Protein AF-A0A382EE04-F1 (afdb_monomer_lite)

Organism: NCBI:txid408172

pLDDT: mean 70.37, std 7.86, range [43.75, 83.94]

InterPro domains:
  IPR002656 Acyltransferase 3 domain [PF01757] (4-100)
  IPR050623 Periplasmic Glucan Succinylation Acyltransferase [PTHR36927] (2-101)

Structure (mmCIF, N/CA/C/O backbone):
data_AF-A0A382EE04-F1
#
_entry.id   AF-A0A382EE04-F1
#
loop_
_atom_site.group_PDB
_atom_site.id
_atom_site.type_symbol
_atom_site.label_atom_id
_atom_site.label_alt_id
_atom_site.label_comp_id
_atom_site.label_asym_id
_atom_site.label_entity_id
_atom_site.label_seq_id
_atom_site.pdbx_PDB_ins_code
_atom_site.Cartn_x
_atom_site.Cartn_y
_atom_site.Cartn_z
_atom_site.occupancy
_atom_site.B_iso_or_equiv
_atom_site.auth_seq_id
_atom_site.auth_comp_id
_atom_site.auth_asym_id
_atom_site.auth_atom_id
_atom_site.pdbx_PDB_model_num
ATOM 1 N N . MET A 1 1 ? 17.497 -16.215 -11.601 1.00 43.75 1 MET A N 1
ATOM 2 C CA . MET A 1 1 ? 17.247 -16.638 -10.206 1.00 43.75 1 MET A CA 1
ATOM 3 C C . MET A 1 1 ? 16.344 -15.625 -9.530 1.00 43.75 1 MET A C 1
ATOM 5 O O . MET A 1 1 ? 16.728 -14.466 -9.420 1.00 43.75 1 MET A O 1
ATOM 9 N N . ARG A 1 2 ? 15.136 -16.051 -9.153 1.00 53.19 2 ARG A N 1
ATOM 10 C CA . ARG A 1 2 ? 14.170 -15.266 -8.376 1.00 53.19 2 ARG A CA 1
ATOM 11 C C . ARG A 1 2 ? 14.700 -15.221 -6.938 1.00 53.19 2 ARG A C 1
ATOM 13 O O . ARG A 1 2 ? 14.830 -16.276 -6.327 1.00 53.19 2 ARG A O 1
ATOM 20 N N . ARG A 1 3 ? 15.136 -14.056 -6.444 1.00 60.06 3 ARG A N 1
ATOM 21 C CA . ARG A 1 3 ? 15.655 -13.960 -5.070 1.00 60.06 3 ARG A CA 1
ATOM 22 C C . ARG A 1 3 ? 14.472 -13.881 -4.117 1.00 60.06 3 ARG A C 1
ATOM 24 O O . ARG A 1 3 ? 13.752 -12.886 -4.112 1.00 60.06 3 ARG A O 1
ATOM 31 N N . HIS A 1 4 ? 14.288 -14.954 -3.357 1.00 60.09 4 HIS A N 1
ATOM 32 C CA . HIS A 1 4 ? 13.202 -15.090 -2.395 1.00 60.09 4 HIS A CA 1
ATOM 33 C C . HIS A 1 4 ? 13.225 -13.985 -1.333 1.00 60.09 4 HIS A C 1
ATOM 35 O O . HIS A 1 4 ? 12.160 -13.612 -0.867 1.00 60.09 4 HIS A O 1
ATOM 41 N N . ASP A 1 5 ? 14.385 -13.400 -1.034 1.00 63.09 5 ASP A N 1
ATOM 42 C CA . ASP A 1 5 ? 14.556 -12.382 0.013 1.00 63.09 5 ASP A CA 1
ATOM 43 C C . ASP A 1 5 ? 13.749 -11.098 -0.257 1.00 63.09 5 ASP A C 1
ATOM 45 O O . ASP A 1 5 ? 13.091 -10.556 0.630 1.00 63.09 5 ASP A O 1
ATOM 49 N N . VAL A 1 6 ? 13.741 -10.629 -1.511 1.00 66.44 6 VAL A N 1
ATOM 50 C CA . VAL A 1 6 ? 13.004 -9.413 -1.909 1.00 66.44 6 VAL A CA 1
ATOM 51 C C . VAL A 1 6 ? 11.501 -9.682 -1.982 1.00 66.44 6 VAL A C 1
ATOM 53 O O . VAL A 1 6 ? 10.692 -8.825 -1.622 1.00 66.44 6 VAL A O 1
ATOM 56 N N . ASP A 1 7 ? 11.118 -10.880 -2.423 1.00 66.94 7 ASP A N 1
ATOM 57 C CA . ASP A 1 7 ? 9.714 -11.284 -2.443 1.00 66.94 7 ASP A CA 1
ATOM 58 C C . ASP A 1 7 ? 9.182 -11.510 -1.013 1.00 66.94 7 ASP A C 1
ATOM 60 O O . ASP A 1 7 ? 8.059 -11.104 -0.723 1.00 66.94 7 ASP A O 1
ATOM 64 N N . TRP A 1 8 ? 9.997 -12.035 -0.092 1.00 68.00 8 TRP A N 1
ATOM 65 C CA . TRP A 1 8 ? 9.662 -12.187 1.330 1.00 68.00 8 TRP A CA 1
ATOM 66 C C . TRP A 1 8 ? 9.411 -10.846 2.018 1.00 68.00 8 TRP A C 1
ATOM 68 O O . TRP A 1 8 ? 8.416 -10.706 2.726 1.00 68.00 8 TRP A O 1
ATOM 78 N N . LEU A 1 9 ? 10.247 -9.835 1.764 1.00 68.75 9 LEU A N 1
ATOM 79 C CA . LEU A 1 9 ? 10.031 -8.477 2.279 1.00 68.75 9 LEU A CA 1
ATOM 80 C C . LEU A 1 9 ? 8.700 -7.885 1.802 1.00 68.75 9 LEU A C 1
ATOM 82 O O . LEU A 1 9 ? 7.986 -7.245 2.576 1.00 68.75 9 LEU A O 1
ATOM 86 N N . ARG A 1 10 ? 8.332 -8.126 0.538 1.00 72.00 10 ARG A N 1
ATOM 87 C CA . ARG A 1 10 ? 7.044 -7.678 -0.003 1.00 72.00 10 ARG A CA 1
ATOM 88 C C . ARG A 1 10 ? 5.872 -8.403 0.661 1.00 72.00 10 ARG A C 1
ATOM 90 O O . ARG A 1 10 ? 4.890 -7.750 1.003 1.00 72.00 10 ARG A O 1
ATOM 97 N N . VAL A 1 11 ? 5.973 -9.720 0.851 1.00 75.69 11 VAL A N 1
ATOM 98 C CA . VAL A 1 11 ? 4.951 -10.528 1.539 1.00 75.69 11 VAL A CA 1
ATOM 99 C C . VAL A 1 11 ? 4.781 -10.068 2.986 1.00 75.69 11 VAL A C 1
ATOM 101 O O . VAL A 1 11 ? 3.650 -9.892 3.430 1.00 75.69 11 VAL A O 1
ATOM 104 N N . LEU A 1 12 ? 5.880 -9.784 3.690 1.00 75.88 12 LEU A N 1
ATOM 105 C CA . LEU A 1 12 ? 5.851 -9.251 5.051 1.00 75.88 12 LEU A CA 1
ATOM 106 C C . LEU A 1 12 ? 5.135 -7.891 5.105 1.00 75.88 12 LEU A C 1
ATOM 108 O O . LEU A 1 12 ? 4.253 -7.688 5.937 1.00 75.88 12 LEU A O 1
ATOM 112 N N . ALA A 1 13 ? 5.462 -6.976 4.187 1.00 74.88 13 ALA A N 1
ATOM 113 C CA . ALA A 1 13 ? 4.838 -5.654 4.120 1.00 74.88 13 ALA A CA 1
ATOM 114 C C . ALA A 1 13 ? 3.333 -5.718 3.789 1.00 74.88 13 ALA A C 1
ATOM 116 O O . ALA A 1 13 ? 2.536 -4.999 4.394 1.00 74.88 13 ALA A O 1
ATOM 117 N N . LEU A 1 14 ? 2.931 -6.599 2.864 1.00 78.31 14 LEU A N 1
ATOM 118 C CA . LEU A 1 14 ? 1.521 -6.865 2.546 1.00 78.31 14 LEU A CA 1
ATOM 119 C C . LEU A 1 14 ? 0.781 -7.521 3.718 1.00 78.31 14 LEU A C 1
ATOM 121 O O . LEU A 1 14 ? -0.344 -7.131 4.016 1.00 78.31 14 LEU A O 1
ATOM 125 N N . GLY A 1 15 ? 1.409 -8.464 4.421 1.00 80.69 15 GLY A N 1
ATOM 126 C CA . GLY A 1 15 ? 0.838 -9.077 5.622 1.00 80.69 15 GLY A CA 1
ATOM 127 C C . GLY A 1 15 ? 0.575 -8.044 6.719 1.00 80.69 15 GLY A C 1
ATOM 128 O O . GLY A 1 15 ? -0.520 -7.992 7.279 1.00 80.69 15 GLY A O 1
ATOM 129 N N . LEU A 1 16 ? 1.534 -7.146 6.960 1.00 79.31 16 LEU A N 1
ATOM 130 C CA . LEU A 1 16 ? 1.384 -6.058 7.928 1.00 79.31 16 LEU A CA 1
ATOM 131 C C . LEU A 1 16 ? 0.239 -5.097 7.550 1.00 79.31 16 LEU A C 1
ATOM 133 O O . LEU A 1 16 ? -0.464 -4.592 8.424 1.00 79.31 16 LEU A O 1
ATOM 137 N N . LEU A 1 17 ? 0.008 -4.877 6.249 1.00 78.69 17 LEU A N 1
ATOM 138 C CA . LEU A 1 17 ? -1.106 -4.068 5.743 1.00 78.69 17 LEU A CA 1
ATOM 139 C C . LEU A 1 17 ? -2.474 -4.704 6.028 1.00 78.69 17 LEU A C 1
ATOM 141 O O . LEU A 1 17 ? -3.430 -3.983 6.317 1.00 78.69 17 LEU A O 1
ATOM 145 N N . ILE A 1 18 ? -2.580 -6.031 5.952 1.00 81.44 18 ILE A N 1
ATOM 146 C CA . ILE A 1 18 ? -3.825 -6.742 6.272 1.00 81.44 18 ILE A CA 1
ATOM 147 C C . ILE A 1 18 ? -4.143 -6.567 7.758 1.00 81.44 18 ILE A C 1
ATOM 149 O O . ILE A 1 18 ? -5.249 -6.155 8.101 1.00 81.44 18 ILE A O 1
ATOM 153 N N . VAL A 1 19 ? -3.154 -6.777 8.634 1.00 79.62 19 VAL A N 1
ATOM 154 C CA . VAL A 1 19 ? -3.312 -6.546 10.080 1.00 79.62 19 VAL A CA 1
ATOM 155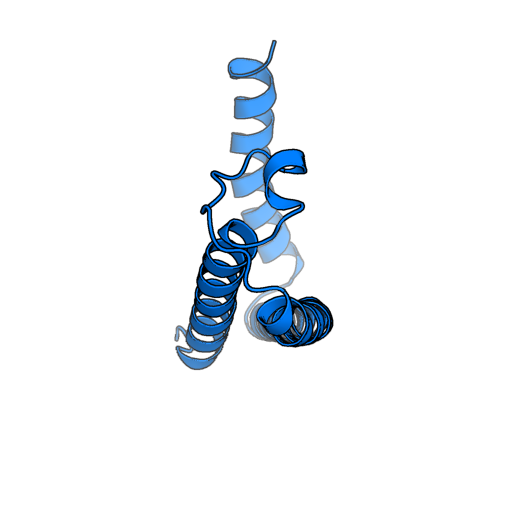 C C . VAL A 1 19 ? -3.707 -5.092 10.356 1.00 79.62 19 VAL A C 1
ATOM 157 O O . VAL A 1 19 ? -4.608 -4.844 11.154 1.00 79.62 19 VAL A O 1
ATOM 160 N N . TYR A 1 20 ? -3.107 -4.134 9.639 1.00 77.56 20 TYR A N 1
ATOM 161 C CA . TYR A 1 20 ? -3.476 -2.719 9.724 1.00 77.56 20 TYR A CA 1
ATOM 162 C C . TYR A 1 20 ? -4.979 -2.508 9.442 1.00 77.56 20 TYR A C 1
ATOM 164 O O . TYR A 1 20 ? -5.669 -1.857 10.222 1.00 77.56 20 TYR A O 1
ATOM 172 N N . HIS A 1 21 ? -5.518 -3.100 8.374 1.00 77.81 21 HIS A N 1
ATOM 173 C CA . HIS A 1 21 ? -6.939 -2.960 8.023 1.00 77.81 21 HIS A CA 1
ATOM 174 C C . HIS A 1 21 ? -7.885 -3.611 9.036 1.00 77.81 21 HIS A C 1
ATOM 176 O O . HIS A 1 21 ? -8.940 -3.052 9.342 1.00 77.81 21 HIS A O 1
ATOM 182 N N . VAL A 1 22 ? -7.502 -4.763 9.593 1.00 78.25 22 VAL A N 1
ATOM 183 C CA . VAL A 1 22 ? -8.294 -5.425 10.638 1.00 78.25 22 VAL A CA 1
ATOM 184 C C . VAL A 1 22 ? -8.431 -4.505 11.848 1.00 78.25 22 VAL A C 1
ATOM 186 O O . VAL A 1 22 ? -9.540 -4.297 12.326 1.00 78.25 22 VAL A O 1
ATOM 189 N N . VAL A 1 23 ? -7.338 -3.881 12.296 1.00 74.25 23 VAL A N 1
ATOM 190 C CA . VAL A 1 23 ? -7.351 -2.986 13.464 1.00 74.25 23 VAL A CA 1
ATOM 191 C C . VAL A 1 23 ? -8.125 -1.689 13.204 1.00 74.25 23 VAL A C 1
ATOM 193 O O . VAL A 1 23 ? -8.823 -1.217 14.102 1.00 74.25 23 VAL A O 1
ATOM 196 N N . VAL A 1 24 ? -8.073 -1.133 11.986 1.00 72.88 24 VAL A N 1
ATOM 197 C CA . VAL A 1 24 ? -8.867 0.058 11.613 1.00 72.88 24 VAL A CA 1
ATOM 198 C C . VAL A 1 24 ? -10.365 -0.176 11.820 1.00 72.88 24 VAL A C 1
ATOM 200 O O . VAL A 1 24 ? -11.063 0.748 12.225 1.00 72.88 24 VAL A O 1
ATOM 203 N N . SER A 1 25 ? -10.854 -1.405 11.638 1.00 70.38 25 SER A N 1
ATOM 204 C CA . SER A 1 25 ? -12.272 -1.748 11.843 1.00 70.38 25 SER A CA 1
ATOM 205 C C . SER A 1 25 ? -12.733 -1.606 13.306 1.00 70.38 25 SER A C 1
ATOM 207 O O . SER A 1 25 ? -13.926 -1.476 13.572 1.00 70.38 25 SER A O 1
ATOM 209 N N . PHE A 1 26 ? -11.801 -1.577 14.265 1.00 69.38 26 PHE A N 1
ATOM 210 C CA . PHE A 1 26 ? -12.084 -1.402 15.696 1.00 69.38 26 PHE A CA 1
ATOM 211 C C . PHE A 1 26 ? -11.995 0.058 16.167 1.00 69.38 26 PHE A C 1
ATOM 213 O O . PHE A 1 26 ? -12.102 0.314 17.368 1.00 69.38 26 PHE A O 1
ATOM 220 N N . GLN A 1 27 ? -11.791 1.021 15.258 1.00 70.69 27 GLN A N 1
ATOM 221 C CA . GLN A 1 27 ? -11.690 2.435 15.621 1.00 70.69 27 GLN A CA 1
ATOM 222 C C . GLN A 1 27 ? -13.028 3.187 15.539 1.00 70.69 27 GLN A C 1
ATOM 224 O O . GLN A 1 27 ? -13.850 2.933 14.651 1.00 70.69 27 GLN A O 1
ATOM 229 N N . PRO A 1 28 ? -13.254 4.173 16.427 1.00 67.50 28 PRO A N 1
ATOM 230 C CA . PRO A 1 28 ? -14.518 4.900 16.503 1.00 67.50 28 PRO A CA 1
ATOM 231 C C . PRO A 1 28 ? -14.775 5.790 15.276 1.00 67.50 28 PRO A C 1
ATOM 233 O O . PRO A 1 28 ? -15.929 6.087 14.972 1.00 67.50 28 PRO A O 1
ATOM 236 N N . TRP A 1 29 ? -13.743 6.150 14.501 1.00 68.31 29 TRP A N 1
ATOM 237 C CA . TRP A 1 29 ? -13.898 6.845 13.212 1.00 68.31 29 TRP A CA 1
ATOM 238 C C . TRP A 1 29 ? -14.006 5.908 11.998 1.00 68.31 29 TRP A C 1
ATOM 240 O O . TRP A 1 29 ? -14.171 6.391 10.880 1.00 68.31 29 TRP A O 1
ATOM 250 N N . ALA A 1 30 ? -13.943 4.583 12.170 1.00 64.50 30 ALA A N 1
ATOM 251 C CA . ALA A 1 30 ? -14.012 3.625 11.058 1.00 64.50 30 ALA A CA 1
ATOM 252 C C . ALA A 1 30 ? -15.307 3.765 10.229 1.00 64.50 30 ALA A C 1
ATOM 254 O O . ALA A 1 30 ? -15.293 3.575 9.012 1.00 64.50 30 ALA A O 1
ATOM 255 N N . LYS A 1 31 ? -16.404 4.206 10.864 1.00 63.12 31 LYS A N 1
ATOM 256 C CA . LYS A 1 31 ? -17.683 4.517 10.207 1.00 63.12 31 LYS A CA 1
ATOM 257 C C . LYS A 1 31 ? -17.569 5.607 9.138 1.00 63.12 31 LYS A C 1
ATOM 259 O O . LYS A 1 31 ? -18.277 5.530 8.141 1.00 63.12 31 LYS A O 1
ATOM 264 N N . TYR A 1 32 ? -16.665 6.578 9.298 1.00 64.88 32 TYR A N 1
ATOM 265 C CA . TYR A 1 32 ? -16.425 7.615 8.283 1.00 64.88 32 TYR A CA 1
ATOM 266 C C . TYR A 1 32 ? -15.724 7.070 7.030 1.00 64.88 32 TYR A C 1
ATOM 268 O O . TYR A 1 32 ? -15.750 7.711 5.986 1.00 64.88 32 TYR A O 1
ATOM 276 N N . ILE A 1 33 ? -15.119 5.883 7.125 1.00 69.00 33 ILE A N 1
ATOM 277 C CA . ILE A 1 33 ? -14.376 5.211 6.049 1.00 69.00 33 ILE A CA 1
ATOM 278 C C . ILE A 1 33 ? -15.157 3.983 5.532 1.00 69.00 33 ILE A C 1
ATOM 280 O O . ILE A 1 33 ? -14.588 3.117 4.879 1.00 69.00 33 ILE A O 1
ATOM 284 N N . PHE A 1 34 ? -16.461 3.883 5.827 1.00 63.41 34 PHE A N 1
ATOM 285 C CA . PHE A 1 34 ? -17.331 2.757 5.442 1.00 63.41 34 PHE A CA 1
ATOM 286 C C . PHE A 1 34 ? -16.934 1.380 6.020 1.00 63.41 34 PHE A C 1
ATOM 288 O O . PHE A 1 34 ? -17.311 0.345 5.472 1.00 63.41 34 PHE A O 1
ATOM 295 N N . PHE A 1 35 ? -16.218 1.334 7.148 1.00 64.19 35 PHE A N 1
ATOM 296 C CA . PHE A 1 35 ? -15.900 0.074 7.833 1.00 64.19 35 PHE A CA 1
ATOM 297 C C . PHE A 1 35 ? -16.959 -0.306 8.880 1.00 64.19 35 PHE A C 1
ATOM 299 O O . PHE A 1 35 ? -17.528 0.551 9.561 1.00 64.19 35 PHE A O 1
ATOM 306 N N . ILE A 1 36 ? -17.208 -1.614 9.020 1.00 65.06 36 ILE A N 1
ATOM 307 C CA . ILE A 1 36 ? -18.139 -2.188 10.004 1.00 65.06 36 ILE A CA 1
ATOM 308 C C . ILE A 1 36 ? -17.554 -1.992 11.405 1.00 65.06 36 ILE A C 1
ATOM 310 O O . ILE A 1 36 ? -16.478 -2.505 11.706 1.00 65.06 36 ILE A O 1
ATOM 314 N N . GLN A 1 37 ? -18.265 -1.253 12.258 1.00 62.09 37 GLN A N 1
ATOM 315 C CA . GLN A 1 37 ? -17.829 -0.980 13.626 1.00 62.09 37 GLN A CA 1
ATOM 316 C C . GLN A 1 37 ? -18.194 -2.106 14.586 1.00 62.09 37 GLN A C 1
ATOM 318 O O . GLN A 1 37 ? -19.305 -2.637 14.559 1.00 62.09 37 GLN A O 1
ATOM 323 N N . ASN A 1 38 ? -17.271 -2.397 15.500 1.00 62.03 38 ASN A N 1
ATOM 324 C CA . ASN A 1 38 ? -17.549 -3.202 16.680 1.00 62.03 38 ASN A CA 1
ATOM 325 C C . ASN A 1 38 ? -17.989 -2.307 17.859 1.00 62.03 38 ASN A C 1
ATOM 327 O O . ASN A 1 38 ? -17.584 -1.150 17.944 1.00 62.03 38 ASN A O 1
ATOM 331 N N . LYS A 1 39 ? -18.814 -2.829 18.779 1.00 60.31 39 LYS A N 1
ATOM 332 C CA . LYS A 1 39 ? -19.392 -2.064 19.910 1.00 60.31 39 LYS A CA 1
ATOM 333 C C . LYS A 1 39 ? -18.362 -1.644 20.970 1.00 60.31 39 LYS A C 1
ATOM 335 O O . LYS A 1 39 ? -18.649 -0.753 21.761 1.00 60.31 39 LYS A O 1
ATOM 340 N N . GLN A 1 40 ? -17.193 -2.285 20.999 1.00 66.50 40 GLN A N 1
ATOM 341 C CA . GLN A 1 40 ? -16.070 -1.932 21.869 1.00 66.50 40 GLN A CA 1
ATOM 342 C C . GLN A 1 40 ? -14.935 -1.348 21.023 1.00 66.50 40 GLN A C 1
ATOM 344 O O . GLN A 1 40 ? -14.308 -2.063 20.239 1.00 66.50 40 GLN A O 1
ATOM 349 N N . SER A 1 41 ? -14.682 -0.049 21.179 1.00 66.19 41 SER A N 1
ATOM 350 C CA . SER A 1 41 ? -13.560 0.644 20.548 1.00 66.19 41 SER A CA 1
ATOM 351 C C . SER A 1 41 ? -12.297 0.492 21.394 1.00 66.19 41 SER A C 1
ATOM 353 O O . SER A 1 41 ? -12.277 0.843 22.572 1.0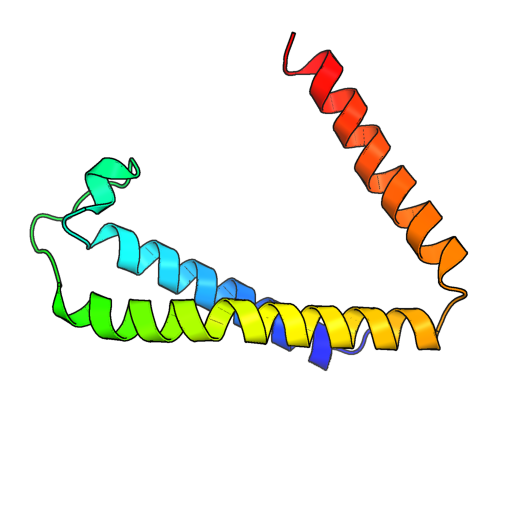0 66.19 41 SER A O 1
ATOM 355 N N . LEU A 1 42 ? -11.221 -0.015 20.789 1.00 69.00 42 LEU A N 1
ATOM 356 C CA . LEU A 1 42 ? -9.903 -0.107 21.424 1.00 69.00 42 LEU A CA 1
ATOM 357 C C . LEU A 1 42 ? -9.029 1.064 20.967 1.00 69.00 42 LEU A C 1
ATOM 359 O O . LEU A 1 42 ? -8.199 0.928 20.068 1.00 69.00 42 LEU A O 1
ATOM 363 N N . GLU A 1 43 ? -9.204 2.224 21.595 1.00 69.94 43 GLU A N 1
ATOM 364 C CA . GLU A 1 43 ? -8.460 3.445 21.247 1.00 69.94 43 GLU A CA 1
ATOM 365 C C . GLU A 1 43 ? -6.951 3.311 21.507 1.00 69.94 43 GLU A C 1
ATOM 367 O O . GLU A 1 43 ? -6.144 3.840 20.750 1.00 69.94 43 GLU A O 1
ATOM 372 N N . TRP A 1 44 ? -6.531 2.517 22.499 1.00 76.50 44 TRP A N 1
ATOM 373 C CA . TRP A 1 44 ? -5.106 2.283 22.778 1.00 76.50 44 TRP A CA 1
ATOM 374 C C . TRP A 1 44 ? -4.357 1.625 21.604 1.00 76.50 44 TRP A C 1
ATOM 376 O O . TRP A 1 44 ? -3.179 1.907 21.372 1.00 76.50 44 TRP A O 1
ATOM 386 N N . LEU A 1 45 ? -5.040 0.792 20.804 1.00 74.69 45 LEU A N 1
ATOM 387 C CA . LEU A 1 45 ? -4.444 0.184 19.608 1.00 74.69 45 LEU A CA 1
ATOM 388 C C . LEU A 1 45 ? -4.105 1.225 18.531 1.00 74.69 45 LEU A C 1
ATOM 390 O O . LEU A 1 45 ? -3.269 0.960 17.665 1.00 74.69 45 LEU A O 1
ATOM 394 N N . TRP A 1 46 ? -4.711 2.414 18.588 1.00 72.88 46 TRP A N 1
ATOM 395 C CA . TRP A 1 46 ? -4.427 3.486 17.645 1.00 72.88 46 TRP A CA 1
ATOM 396 C C . TRP A 1 46 ? -2.999 4.016 17.758 1.00 72.88 46 TRP A C 1
ATOM 398 O O . TRP A 1 46 ? -2.386 4.325 16.740 1.00 72.88 46 TRP A O 1
ATOM 408 N N . ILE A 1 47 ? -2.428 4.063 18.964 1.00 75.56 47 ILE A N 1
ATOM 409 C CA . ILE A 1 47 ? -1.045 4.520 19.169 1.00 75.56 47 ILE A CA 1
ATOM 410 C C . ILE A 1 47 ? -0.077 3.599 18.410 1.00 75.56 47 ILE A C 1
ATOM 412 O O . ILE A 1 47 ? 0.774 4.063 17.646 1.00 75.56 47 ILE A O 1
ATOM 416 N N . PHE A 1 48 ? -0.276 2.282 18.529 1.00 76.56 48 PHE A N 1
ATOM 417 C CA . PHE A 1 48 ? 0.479 1.287 17.765 1.00 76.56 48 PHE A CA 1
ATOM 418 C C . PHE A 1 48 ? 0.223 1.398 16.254 1.00 76.56 48 PHE A C 1
ATOM 420 O O . PHE A 1 48 ? 1.166 1.315 15.464 1.00 76.56 48 PHE A O 1
ATOM 427 N N . MET A 1 49 ? -1.023 1.642 15.832 1.00 71.69 49 MET A N 1
ATOM 428 C CA . MET A 1 49 ? -1.350 1.870 14.419 1.00 71.69 49 MET A CA 1
ATOM 429 C C . MET A 1 49 ? -0.652 3.096 13.830 1.00 71.69 49 MET A C 1
ATOM 431 O O . MET A 1 49 ? -0.180 3.034 12.693 1.00 71.69 49 MET A O 1
ATOM 435 N N . GLY A 1 50 ? -0.615 4.209 14.566 1.00 74.25 50 GLY A N 1
ATOM 436 C CA . GLY A 1 50 ? 0.027 5.449 14.140 1.00 74.25 50 GLY A CA 1
ATOM 437 C C . GLY A 1 50 ? 1.517 5.234 13.900 1.00 74.25 50 GLY A C 1
ATOM 438 O O . GLY A 1 50 ? 2.034 5.604 12.846 1.00 74.25 50 GLY A O 1
ATOM 439 N N . MET A 1 51 ? 2.175 4.519 14.817 1.00 79.12 51 MET A N 1
ATOM 440 C CA . MET A 1 51 ? 3.575 4.129 14.668 1.00 79.12 51 MET A CA 1
ATOM 441 C C . MET A 1 51 ? 3.792 3.256 13.422 1.00 79.12 51 MET A C 1
ATOM 443 O O . MET A 1 51 ? 4.666 3.551 12.609 1.00 79.12 51 MET A O 1
ATOM 447 N N . ILE A 1 52 ? 2.946 2.244 13.192 1.00 77.56 52 ILE A N 1
ATOM 448 C CA . ILE A 1 52 ? 3.023 1.410 11.980 1.00 77.56 52 ILE A CA 1
ATOM 449 C C . ILE A 1 52 ? 2.804 2.243 10.709 1.00 77.56 52 ILE A C 1
ATOM 451 O O . ILE A 1 52 ? 3.491 2.019 9.716 1.00 77.56 52 ILE A O 1
ATOM 455 N N . ASN A 1 53 ? 1.878 3.206 10.708 1.00 74.06 53 ASN A N 1
ATOM 456 C CA . ASN A 1 53 ? 1.582 4.022 9.526 1.00 74.06 53 ASN A CA 1
ATOM 457 C C . ASN A 1 53 ? 2.792 4.883 9.115 1.00 74.06 53 ASN A C 1
ATOM 459 O O . ASN A 1 53 ? 3.169 4.877 7.942 1.00 74.06 53 ASN A O 1
ATOM 463 N N . VAL A 1 54 ? 3.457 5.517 10.090 1.00 80.56 54 VAL A N 1
ATOM 464 C CA . VAL A 1 54 ? 4.683 6.306 9.870 1.00 80.56 54 VAL A CA 1
ATOM 465 C C . VAL A 1 54 ? 5.812 5.441 9.307 1.00 80.56 54 VAL A C 1
ATOM 467 O O . VAL A 1 54 ? 6.532 5.873 8.412 1.00 80.56 54 VAL A O 1
ATOM 470 N N . TRP A 1 55 ? 5.949 4.202 9.782 1.00 75.62 55 TRP A N 1
ATOM 471 C CA . TRP A 1 55 ? 7.017 3.295 9.352 1.00 75.62 55 TRP A CA 1
ATOM 472 C C . TRP A 1 55 ? 6.704 2.601 8.019 1.00 75.62 55 TRP A C 1
ATOM 474 O O . TRP A 1 55 ? 7.609 2.245 7.264 1.00 75.62 55 TRP A O 1
ATOM 484 N N . ARG A 1 56 ? 5.422 2.436 7.680 1.00 72.44 56 ARG A N 1
ATOM 485 C CA . ARG A 1 56 ? 4.973 1.708 6.486 1.00 72.44 56 ARG A CA 1
ATOM 486 C C . ARG A 1 56 ? 5.442 2.359 5.187 1.00 72.44 56 ARG A C 1
ATOM 488 O O . ARG A 1 56 ? 5.959 1.658 4.322 1.00 72.44 56 ARG A O 1
ATOM 495 N N . ILE A 1 57 ? 5.254 3.671 5.027 1.00 75.44 57 ILE A N 1
ATOM 496 C CA . ILE A 1 57 ? 5.621 4.392 3.793 1.00 75.44 57 ILE A CA 1
ATOM 497 C C . ILE A 1 57 ? 7.130 4.288 3.491 1.00 75.44 57 ILE A C 1
ATOM 499 O O . ILE A 1 57 ? 7.460 3.863 2.381 1.00 75.44 57 ILE A O 1
ATOM 503 N N . PRO A 1 58 ? 8.054 4.592 4.426 1.00 78.38 58 PRO A N 1
ATOM 504 C CA . PRO A 1 58 ? 9.488 4.470 4.168 1.00 78.38 58 PRO A CA 1
ATOM 505 C C . PRO A 1 58 ? 9.934 3.020 3.947 1.00 78.38 58 PRO A C 1
ATOM 507 O O . PRO A 1 58 ? 10.761 2.782 3.070 1.00 78.38 58 PRO A O 1
ATOM 510 N N . ILE A 1 59 ? 9.356 2.037 4.650 1.00 74.69 59 ILE A N 1
ATOM 511 C CA . ILE A 1 59 ? 9.656 0.615 4.408 1.00 74.69 59 ILE A CA 1
ATOM 512 C C . ILE A 1 59 ? 9.229 0.201 2.995 1.00 74.69 59 ILE A C 1
ATOM 514 O O . ILE A 1 59 ? 10.012 -0.414 2.272 1.00 74.69 59 ILE A O 1
ATOM 518 N N . LEU A 1 60 ? 8.022 0.574 2.560 1.00 74.62 60 LEU A N 1
ATOM 519 C CA . LEU A 1 60 ? 7.552 0.295 1.201 1.00 74.62 60 LEU A CA 1
ATOM 520 C C . LEU A 1 60 ? 8.429 0.979 0.144 1.00 74.62 60 LEU A C 1
ATOM 522 O O . LEU A 1 60 ? 8.764 0.352 -0.862 1.00 74.62 60 LEU A O 1
ATOM 526 N N . PHE A 1 61 ? 8.845 2.227 0.379 1.00 74.94 61 PHE A N 1
ATOM 527 C CA . PHE A 1 61 ? 9.764 2.949 -0.504 1.00 74.94 61 PHE A CA 1
ATOM 528 C C . PHE A 1 61 ? 11.142 2.291 -0.578 1.00 74.94 61 PHE A C 1
ATOM 530 O O . PHE A 1 61 ? 11.682 2.136 -1.670 1.00 74.94 61 PHE A O 1
ATOM 537 N N . MET A 1 62 ? 11.690 1.849 0.553 1.00 73.94 62 MET A N 1
ATOM 538 C CA . MET A 1 62 ? 12.978 1.161 0.618 1.00 73.94 62 MET A CA 1
ATOM 539 C C . MET A 1 62 ? 12.928 -0.190 -0.111 1.00 73.94 62 MET A C 1
ATOM 541 O O . MET A 1 62 ? 13.788 -0.469 -0.945 1.00 73.94 62 MET A O 1
ATOM 545 N N . ILE A 1 63 ? 11.880 -0.991 0.117 1.00 72.69 63 ILE A N 1
ATOM 546 C CA . ILE A 1 63 ? 11.662 -2.270 -0.583 1.00 72.69 63 ILE A CA 1
ATOM 547 C C . ILE A 1 63 ? 11.491 -2.036 -2.093 1.00 72.69 63 ILE A C 1
ATOM 549 O O . ILE A 1 63 ? 12.070 -2.764 -2.904 1.00 72.69 63 ILE A O 1
ATOM 553 N N . SER A 1 64 ? 10.730 -1.009 -2.485 1.00 66.19 64 SER A N 1
ATOM 554 C CA . SER A 1 64 ? 10.536 -0.633 -3.890 1.00 66.19 64 SER A CA 1
ATOM 555 C C . SER A 1 64 ? 11.850 -0.184 -4.541 1.00 66.19 64 SER A C 1
ATOM 557 O O . SER A 1 64 ? 12.212 -0.685 -5.604 1.00 66.19 64 SER A O 1
ATOM 559 N N . GLY A 1 65 ? 12.621 0.679 -3.872 1.00 72.62 65 GLY A N 1
ATOM 560 C CA . GLY A 1 65 ? 13.914 1.177 -4.346 1.00 72.62 65 GLY A CA 1
ATOM 561 C C . GLY A 1 65 ? 14.954 0.067 -4.513 1.00 72.62 65 GLY A C 1
ATOM 562 O O . GLY A 1 65 ? 15.621 -0.006 -5.547 1.00 72.62 65 GLY A O 1
ATOM 563 N N . MET A 1 66 ? 15.035 -0.860 -3.554 1.00 69.06 66 MET A N 1
ATOM 564 C CA . MET A 1 66 ? 15.869 -2.059 -3.677 1.00 69.06 66 MET A CA 1
ATOM 565 C C . MET A 1 66 ? 15.415 -2.926 -4.857 1.00 69.06 66 MET A C 1
ATOM 567 O O . MET A 1 66 ? 16.236 -3.311 -5.690 1.00 69.06 6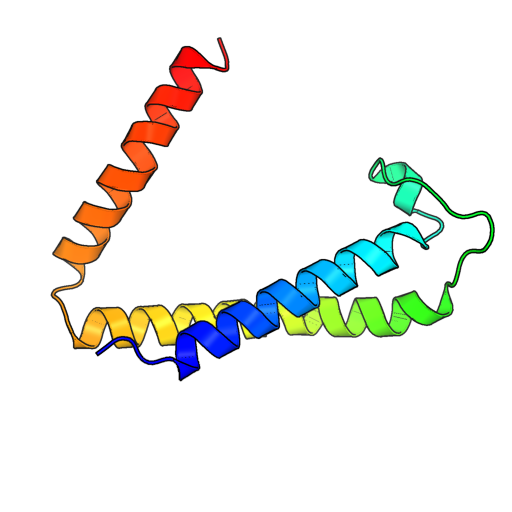6 MET A O 1
ATOM 571 N N . GLY A 1 67 ? 14.108 -3.174 -4.993 1.00 65.94 67 GLY A N 1
ATOM 572 C CA . GLY A 1 67 ? 13.543 -3.925 -6.115 1.00 65.94 67 GLY A CA 1
ATOM 573 C C . GLY A 1 67 ? 13.859 -3.310 -7.485 1.00 65.94 67 GLY A C 1
ATOM 574 O O . GLY A 1 67 ? 14.168 -4.042 -8.425 1.00 65.94 67 GLY A O 1
ATOM 575 N N . VAL A 1 68 ? 13.842 -1.977 -7.596 1.00 63.53 68 VAL A N 1
ATOM 576 C CA . VAL A 1 68 ? 14.168 -1.234 -8.825 1.00 63.53 68 VAL A CA 1
ATOM 577 C C . VAL A 1 68 ? 15.665 -1.282 -9.136 1.00 63.53 68 VAL A C 1
ATOM 579 O O . VAL A 1 68 ? 16.030 -1.552 -10.280 1.00 63.53 68 VAL A O 1
ATOM 582 N N . ARG A 1 69 ? 16.541 -1.099 -8.139 1.00 66.31 69 ARG A N 1
ATOM 583 C CA . ARG A 1 69 ? 18.000 -1.206 -8.318 1.00 66.31 69 ARG A CA 1
ATOM 584 C C . ARG A 1 69 ? 18.408 -2.596 -8.809 1.00 66.31 69 ARG A C 1
ATOM 586 O O . ARG A 1 69 ? 19.143 -2.710 -9.785 1.00 66.31 69 ARG A O 1
ATOM 593 N N . PHE A 1 70 ? 17.865 -3.653 -8.207 1.00 59.75 70 PHE A N 1
ATOM 594 C CA . PHE A 1 70 ? 18.149 -5.026 -8.635 1.00 59.75 70 PHE A CA 1
ATOM 595 C C . PHE A 1 70 ? 17.544 -5.371 -10.002 1.00 59.75 70 PHE A C 1
ATOM 597 O O . PHE A 1 70 ? 18.110 -6.174 -10.747 1.00 59.75 70 PHE A O 1
ATOM 604 N N . ALA A 1 71 ? 16.405 -4.770 -10.358 1.00 57.28 71 ALA A N 1
ATOM 605 C CA . ALA A 1 71 ? 15.836 -4.910 -11.694 1.00 57.28 71 ALA A CA 1
ATOM 606 C C . ALA A 1 71 ? 16.676 -4.183 -12.762 1.00 57.28 71 ALA A C 1
ATOM 608 O O . ALA A 1 71 ? 16.777 -4.682 -13.885 1.00 57.28 71 ALA A O 1
ATOM 609 N N . MET A 1 72 ? 17.315 -3.060 -12.407 1.00 60.47 72 MET A N 1
ATOM 610 C CA . MET A 1 72 ? 18.266 -2.343 -13.265 1.00 60.47 72 MET A CA 1
ATOM 611 C C . MET A 1 72 ? 19.604 -3.074 -13.427 1.00 60.47 72 MET A C 1
ATOM 613 O O . MET A 1 72 ? 20.178 -3.027 -14.508 1.00 60.47 72 MET A O 1
ATOM 617 N N . GLU A 1 73 ? 20.086 -3.801 -12.415 1.00 63.50 73 GLU A N 1
ATOM 618 C CA . GLU A 1 73 ? 21.357 -4.546 -12.507 1.00 63.50 73 GLU A CA 1
ATOM 619 C C . GLU A 1 73 ? 21.319 -5.733 -13.485 1.00 63.50 73 GLU A C 1
ATOM 621 O O . GLU A 1 73 ? 22.360 -6.166 -13.971 1.00 63.50 73 GLU A O 1
ATOM 626 N N . ARG A 1 74 ? 20.135 -6.280 -13.798 1.00 54.56 74 ARG A N 1
ATOM 627 C CA . ARG A 1 74 ? 20.002 -7.445 -14.697 1.00 54.56 74 ARG A CA 1
ATOM 628 C C . ARG A 1 74 ? 19.494 -7.120 -16.103 1.00 54.56 74 ARG A C 1
ATOM 630 O O . ARG A 1 74 ? 19.556 -8.004 -16.956 1.00 54.56 74 ARG A O 1
ATOM 637 N N . ARG A 1 75 ? 18.956 -5.920 -16.366 1.00 55.00 75 ARG A N 1
ATOM 638 C CA . ARG A 1 75 ? 18.374 -5.542 -17.671 1.00 55.00 75 ARG A CA 1
ATOM 639 C C . ARG A 1 75 ? 18.459 -4.038 -17.936 1.00 55.00 75 ARG A C 1
ATOM 641 O O . ARG A 1 75 ? 18.358 -3.224 -17.029 1.00 55.00 75 ARG A O 1
ATOM 648 N N . ASN A 1 76 ? 18.536 -3.678 -19.218 1.00 63.28 76 ASN A N 1
ATOM 649 C CA . ASN A 1 76 ? 18.500 -2.296 -19.690 1.00 63.28 76 ASN A CA 1
ATOM 650 C C . ASN A 1 76 ? 17.162 -1.637 -19.279 1.00 63.28 76 ASN A C 1
ATOM 652 O O . ASN A 1 76 ? 16.093 -2.043 -19.742 1.00 63.28 76 ASN A O 1
ATOM 656 N N . TRP A 1 77 ? 17.213 -0.646 -18.385 1.00 59.22 77 TRP A N 1
ATOM 657 C CA . TRP A 1 77 ? 16.066 0.010 -17.729 1.00 59.22 77 TRP A CA 1
ATOM 658 C C . TRP A 1 77 ? 14.910 0.402 -18.670 1.00 59.22 77 TRP A C 1
ATOM 660 O O . TRP A 1 77 ? 13.736 0.270 -18.317 1.00 59.22 77 TR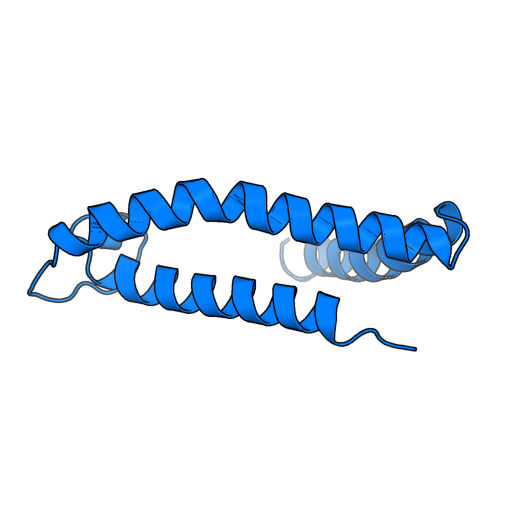P A O 1
ATOM 670 N N . LYS A 1 78 ? 15.232 0.799 -19.908 1.00 60.03 78 LYS A N 1
ATOM 671 C CA . LYS A 1 78 ? 14.256 1.173 -20.944 1.00 60.03 78 LYS A CA 1
ATOM 672 C C . LYS A 1 78 ? 13.395 0.003 -21.435 1.00 60.03 78 LYS A C 1
ATOM 674 O O . LYS A 1 78 ? 12.219 0.205 -21.718 1.00 60.03 78 LYS A O 1
ATOM 679 N N . GLN A 1 79 ? 13.938 -1.215 -21.518 1.00 63.56 79 GLN A N 1
ATOM 680 C CA . GLN A 1 79 ? 13.164 -2.395 -21.934 1.00 63.56 79 GLN A CA 1
ATOM 681 C C . GLN A 1 79 ? 12.196 -2.852 -20.836 1.00 63.56 79 GLN A C 1
ATOM 683 O O . GLN A 1 79 ? 11.067 -3.229 -21.134 1.00 63.56 79 GLN A O 1
ATOM 688 N N . LEU A 1 80 ? 12.602 -2.758 -19.565 1.00 62.47 80 LEU A N 1
ATOM 689 C CA . LEU A 1 80 ? 11.755 -3.138 -18.432 1.00 62.47 80 LEU A CA 1
ATOM 690 C C . LEU A 1 80 ? 10.556 -2.192 -18.264 1.00 62.47 80 LEU A C 1
ATOM 692 O O . LEU A 1 80 ? 9.438 -2.652 -18.029 1.00 62.47 80 LEU A O 1
ATOM 696 N N . LEU A 1 81 ? 10.787 -0.881 -18.397 1.00 67.25 81 LEU A N 1
ATOM 697 C CA . LEU A 1 81 ? 9.717 0.115 -18.360 1.00 67.25 81 LEU A CA 1
ATOM 698 C C . LEU A 1 81 ? 8.755 -0.068 -19.533 1.00 67.25 81 LEU A C 1
ATOM 700 O O . LEU A 1 81 ? 7.550 -0.059 -19.318 1.00 67.25 81 LEU A O 1
ATOM 704 N N . LYS A 1 82 ? 9.255 -0.319 -20.750 1.00 68.44 82 LYS A N 1
ATOM 705 C CA . LYS A 1 82 ? 8.394 -0.521 -21.924 1.00 68.44 82 LYS A CA 1
ATOM 706 C C . LYS A 1 82 ? 7.480 -1.744 -21.771 1.00 68.44 82 LYS A C 1
ATOM 708 O O . LYS A 1 82 ? 6.280 -1.621 -21.996 1.00 68.44 82 LYS A O 1
ATOM 713 N N . ASP A 1 83 ? 8.011 -2.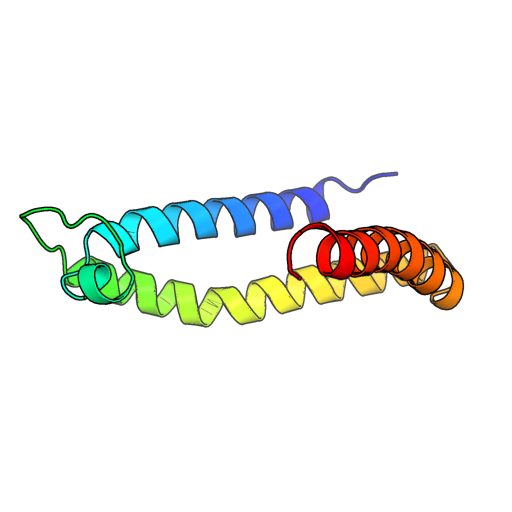879 -21.309 1.00 70.62 83 ASP A N 1
ATOM 714 C CA . ASP A 1 83 ? 7.215 -4.097 -21.086 1.00 70.62 83 ASP A CA 1
ATOM 715 C C . ASP A 1 83 ? 6.151 -3.912 -19.995 1.00 70.62 83 ASP A C 1
ATOM 717 O O . ASP A 1 83 ? 5.007 -4.347 -20.152 1.00 70.62 83 ASP A O 1
ATOM 721 N N . ARG A 1 84 ? 6.503 -3.262 -18.875 1.00 70.31 84 ARG A N 1
ATOM 722 C CA . ARG A 1 84 ? 5.544 -3.032 -17.784 1.00 70.31 84 ARG A CA 1
ATOM 723 C C . ARG A 1 84 ? 4.497 -1.995 -18.149 1.00 70.31 84 ARG A C 1
ATOM 725 O O . ARG A 1 84 ? 3.328 -2.222 -17.855 1.00 70.31 84 ARG A O 1
ATOM 732 N N . THR A 1 85 ? 4.887 -0.908 -18.809 1.00 75.00 85 THR A N 1
ATOM 733 C CA . THR A 1 85 ? 3.943 0.115 -19.258 1.00 75.00 85 THR A CA 1
ATOM 734 C C . THR A 1 85 ? 2.953 -0.487 -20.238 1.00 75.00 85 THR A C 1
ATOM 736 O O . THR A 1 85 ? 1.764 -0.346 -20.021 1.00 75.00 85 THR A O 1
ATOM 739 N N . VAL A 1 86 ? 3.380 -1.252 -21.244 1.00 75.62 86 VAL A N 1
ATOM 740 C CA . VAL A 1 86 ? 2.436 -1.873 -22.190 1.00 75.62 86 VAL A CA 1
ATOM 741 C C . VAL A 1 86 ? 1.493 -2.854 -21.482 1.00 75.62 86 VAL A C 1
ATOM 743 O O . VAL A 1 86 ? 0.287 -2.817 -21.709 1.00 75.62 86 VAL A O 1
ATOM 746 N N . ARG A 1 87 ? 2.000 -3.681 -20.560 1.00 77.12 87 ARG A N 1
ATOM 747 C CA . ARG A 1 87 ? 1.168 -4.660 -19.841 1.00 77.12 87 ARG A CA 1
ATOM 748 C C . ARG A 1 87 ? 0.189 -4.032 -18.842 1.00 7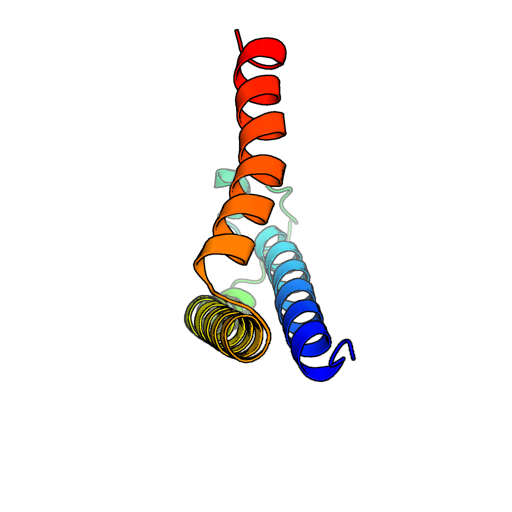7.12 87 ARG A C 1
ATOM 750 O O . ARG A 1 87 ? -0.827 -4.650 -18.561 1.00 77.12 87 ARG A O 1
ATOM 757 N N . ILE A 1 88 ? 0.486 -2.854 -18.292 1.00 78.94 88 ILE A N 1
ATOM 758 C CA . ILE A 1 88 ? -0.381 -2.157 -17.323 1.00 78.94 88 ILE A CA 1
ATOM 759 C C . ILE A 1 88 ? -1.312 -1.165 -18.032 1.00 78.94 88 ILE A C 1
ATOM 761 O O . ILE A 1 88 ? -2.503 -1.119 -17.740 1.00 78.94 88 ILE A O 1
ATOM 765 N N . LEU A 1 89 ? -0.787 -0.392 -18.983 1.00 77.38 89 LEU A N 1
ATOM 766 C CA . LEU A 1 89 ? -1.503 0.690 -19.656 1.00 77.38 89 LEU A CA 1
ATOM 767 C C . LEU A 1 89 ? -2.575 0.153 -20.613 1.00 77.38 89 LEU A C 1
ATOM 769 O O . LEU A 1 89 ? -3.644 0.744 -20.692 1.00 77.38 89 LEU A O 1
ATOM 773 N N . ILE A 1 90 ? -2.331 -0.979 -21.288 1.00 80.69 90 ILE A N 1
ATOM 774 C CA . ILE A 1 90 ? -3.337 -1.612 -22.161 1.00 80.69 90 ILE A CA 1
ATOM 775 C C . ILE A 1 90 ? -4.603 -1.993 -21.376 1.00 80.69 90 ILE A C 1
ATOM 777 O O . ILE A 1 90 ? -5.671 -1.493 -21.725 1.00 80.69 90 ILE A O 1
ATOM 781 N N . PRO A 1 91 ? -4.538 -2.820 -20.313 1.00 79.81 91 PRO A N 1
ATOM 782 C CA . PRO A 1 91 ? -5.734 -3.162 -19.549 1.00 79.81 91 PRO A CA 1
ATOM 783 C C . PRO A 1 91 ? -6.316 -1.966 -18.790 1.00 79.81 91 PRO A C 1
ATOM 785 O O . PRO A 1 91 ? -7.521 -1.941 -18.570 1.00 79.81 91 PRO A O 1
ATOM 788 N N . TYR A 1 92 ? -5.510 -0.960 -18.434 1.00 79.38 92 TYR A N 1
ATOM 789 C CA . TYR A 1 92 ? -6.012 0.267 -17.812 1.00 79.38 92 TYR A CA 1
ATOM 790 C C . TYR A 1 92 ? -6.868 1.101 -18.770 1.00 79.38 92 TYR A C 1
ATOM 792 O O . TYR A 1 92 ? -7.994 1.443 -18.431 1.00 79.38 92 TYR A O 1
ATOM 800 N N . VAL A 1 93 ? -6.367 1.401 -19.973 1.00 83.12 93 VAL A N 1
ATOM 801 C CA . VAL A 1 93 ? -7.116 2.176 -20.978 1.00 83.12 93 VAL A CA 1
ATOM 802 C C . VAL A 1 93 ? -8.339 1.392 -21.440 1.00 83.12 93 VAL A C 1
ATOM 804 O O . VAL A 1 93 ? -9.423 1.954 -21.546 1.00 83.12 93 VAL A O 1
ATOM 807 N N . PHE A 1 94 ? -8.190 0.082 -21.648 1.00 83.94 94 PHE A N 1
ATOM 808 C CA . PHE A 1 94 ? -9.315 -0.778 -21.993 1.00 83.94 94 PHE A CA 1
ATOM 809 C C . PHE A 1 94 ? -10.376 -0.792 -20.883 1.00 83.94 94 PHE A C 1
ATOM 811 O O . PHE A 1 94 ? -11.548 -0.563 -21.156 1.00 83.94 94 PHE A O 1
ATOM 818 N N . GLY A 1 95 ? -9.971 -0.981 -19.624 1.00 80.19 95 GLY A N 1
ATOM 819 C CA . GLY A 1 95 ? -10.874 -0.932 -18.475 1.00 80.19 95 GLY A CA 1
ATOM 820 C C . GLY A 1 95 ? -11.551 0.429 -18.310 1.00 80.19 95 GLY A C 1
ATOM 821 O O . GLY A 1 95 ? -12.749 0.475 -18.066 1.00 80.19 95 GLY A O 1
ATOM 822 N N . PHE A 1 96 ? -10.822 1.528 -18.507 1.00 79.94 96 PHE A N 1
ATOM 823 C CA . PHE A 1 96 ? -11.369 2.883 -18.435 1.00 79.94 96 PHE A CA 1
ATOM 824 C C . PHE A 1 96 ? -12.484 3.099 -19.464 1.00 79.94 96 PHE A C 1
ATOM 826 O O . PHE A 1 96 ? -13.578 3.498 -19.091 1.00 79.94 96 PHE A O 1
ATOM 833 N N . PHE A 1 97 ? -12.240 2.762 -20.733 1.00 80.12 97 PHE A N 1
ATOM 834 C CA . PHE A 1 97 ? -13.226 2.965 -21.798 1.00 80.12 97 PHE A CA 1
ATOM 835 C C . PHE A 1 97 ? -14.414 1.994 -21.748 1.00 80.12 97 PHE A C 1
ATOM 837 O O . PHE A 1 97 ? -15.505 2.366 -22.167 1.00 80.12 97 PHE A O 1
ATOM 844 N N . PHE A 1 98 ? -14.221 0.754 -21.281 1.00 77.06 98 PHE A N 1
ATOM 845 C CA . PHE A 1 98 ? -15.275 -0.269 -21.316 1.00 77.06 98 PHE A CA 1
ATOM 846 C C . PHE A 1 98 ? -16.076 -0.402 -20.018 1.00 77.06 98 PHE A C 1
ATOM 848 O O . PHE A 1 98 ? -17.228 -0.822 -20.072 1.00 77.06 98 PHE A O 1
ATOM 855 N N . ILE A 1 99 ? -15.485 -0.106 -18.856 1.00 76.62 99 ILE A N 1
ATOM 856 C CA . ILE A 1 99 ? -16.139 -0.307 -17.550 1.00 76.62 99 ILE A CA 1
ATOM 857 C C . ILE A 1 99 ? -16.761 0.997 -17.036 1.00 76.62 99 ILE A C 1
ATOM 859 O O . ILE A 1 99 ? -17.723 0.943 -16.275 1.00 76.62 99 ILE A O 1
ATOM 863 N N . CYS A 1 100 ? -16.247 2.157 -17.453 1.00 53.88 100 CYS A N 1
ATOM 864 C CA . CYS A 1 100 ? -16.702 3.456 -16.964 1.00 53.88 100 CYS A CA 1
ATOM 865 C C . CYS A 1 100 ? -16.988 4.422 -18.133 1.00 53.88 100 CYS A C 1
ATOM 867 O O . CYS A 1 100 ? -16.130 5.248 -18.444 1.00 53.88 100 CYS A O 1
ATOM 869 N N . PRO A 1 101 ? -18.146 4.313 -18.815 1.00 59.00 101 PRO A N 1
ATOM 870 C CA . PRO A 1 101 ? -18.641 5.394 -19.664 1.00 59.00 101 PRO A CA 1
ATOM 871 C C . PRO A 1 101 ? -19.072 6.612 -18.834 1.00 59.00 101 PRO A C 1
ATOM 873 O O . PRO A 1 101 ? -19.550 6.422 -17.689 1.00 59.00 101 PRO A O 1
#

Sequence (101 aa):
MRRHDVDWLRVLALGLLIVYHVVVSFQPWAKYIFFIQNKQSLEWLWIFMGMINVWRIPILFMISGMGVRFAMERRNWKQLLKDRTVRILIPYVFGFFFICP

Foldseek 3Di:
DPPVVLVVLVVVLVVVVVVLVVLCQLAPCNVVVVHPYDPHRDVVVVVVSVVCVVVSVVSVVVSVVVVLVVVVVVDPSVVVCVVVCCVVVVVVVVCCVPVPD

Secondary structure (DSSP, 8-state):
---HHHHHHHHHHHHHHHHHHHHHTTSTTGGGGTPPPPSS--THHHHHHHHHHHHHHHHHHHHHHHHHHHHHHHS-HHHHHHHHHHHHHHHHHHHHHHH--

Radius of gyration: 18.93 Å; chains: 1; bounding box: 41×24×45 Å